Protein AF-A0A7R9V4G9-F1 (afdb_monomer)

Structure (mmCIF, N/CA/C/O backbone):
data_AF-A0A7R9V4G9-F1
#
_entry.id   AF-A0A7R9V4G9-F1
#
loop_
_atom_site.group_PDB
_atom_site.id
_atom_site.type_symbol
_atom_site.label_atom_id
_atom_site.label_alt_id
_atom_site.label_comp_id
_atom_site.label_asym_id
_atom_site.label_entity_id
_atom_site.label_seq_id
_atom_site.pdbx_PDB_ins_code
_atom_site.Cartn_x
_atom_site.Cartn_y
_atom_site.Cartn_z
_atom_site.occupancy
_atom_site.B_iso_or_equiv
_atom_site.auth_seq_id
_atom_site.auth_comp_id
_atom_site.auth_asym_id
_atom_site.auth_atom_id
_atom_site.pdbx_PDB_model_num
ATOM 1 N N . ALA A 1 1 ? -23.014 9.420 35.349 1.00 40.03 1 ALA A N 1
ATOM 2 C CA . ALA A 1 1 ? -23.321 9.325 33.909 1.00 40.03 1 ALA A CA 1
ATOM 3 C C . ALA A 1 1 ? -22.009 9.146 33.153 1.00 40.03 1 ALA A C 1
ATOM 5 O O . ALA A 1 1 ? -21.387 10.123 32.760 1.00 40.03 1 ALA A O 1
ATOM 6 N N . SER A 1 2 ? -21.528 7.905 33.053 1.00 40.97 2 SER A N 1
ATOM 7 C CA . SER A 1 2 ? -20.277 7.605 32.353 1.00 40.97 2 SER A CA 1
ATOM 8 C C . SER A 1 2 ? -20.599 7.380 30.886 1.00 40.97 2 SER A C 1
ATOM 10 O O . SER A 1 2 ? -21.214 6.377 30.530 1.00 40.97 2 SER A O 1
ATOM 12 N N . ALA A 1 3 ? -20.222 8.346 30.052 1.00 44.28 3 ALA A N 1
ATOM 13 C CA . ALA A 1 3 ? -20.272 8.240 28.605 1.00 44.28 3 ALA A CA 1
ATOM 14 C C . ALA A 1 3 ? -19.237 7.205 28.147 1.00 44.28 3 ALA A C 1
ATOM 16 O O . ALA A 1 3 ? -18.133 7.534 27.721 1.00 44.28 3 ALA A O 1
ATOM 17 N N . VAL A 1 4 ? -19.604 5.930 28.248 1.00 46.62 4 VAL A N 1
ATOM 18 C CA . VAL A 1 4 ? -19.000 4.871 27.447 1.00 46.62 4 VAL A CA 1
ATOM 19 C C . VAL A 1 4 ? -19.491 5.131 26.027 1.00 46.62 4 VAL A C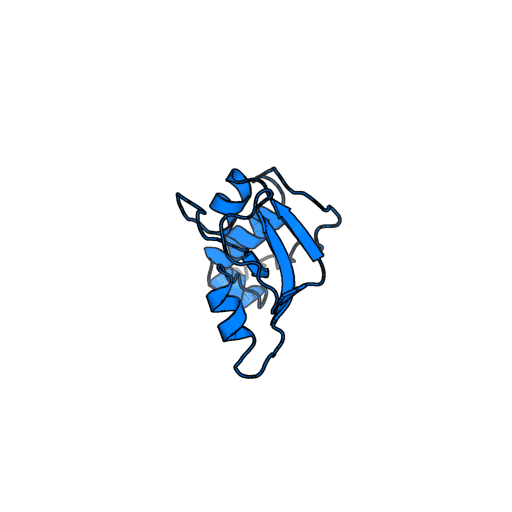 1
ATOM 21 O O . VAL A 1 4 ? -20.508 4.596 25.592 1.00 46.62 4 VAL A O 1
ATOM 24 N N . GLN A 1 5 ? -18.832 6.062 25.335 1.00 51.44 5 GLN A N 1
ATOM 25 C CA . GLN A 1 5 ? -18.993 6.217 23.900 1.00 51.44 5 GLN A CA 1
ATOM 26 C C . GLN A 1 5 ? -18.620 4.869 23.295 1.00 51.44 5 GLN A C 1
ATOM 28 O O . GLN A 1 5 ? -17.458 4.464 23.305 1.00 51.44 5 GLN A O 1
ATOM 33 N N . GLN A 1 6 ? -19.645 4.151 22.845 1.00 46.78 6 GLN A N 1
ATOM 34 C CA . GLN A 1 6 ? -19.532 2.948 22.044 1.00 46.78 6 GLN A CA 1
ATOM 35 C C . GLN A 1 6 ? -18.774 3.327 20.780 1.00 46.78 6 GLN A C 1
ATOM 37 O O . GLN A 1 6 ? -19.337 3.791 19.790 1.00 46.78 6 GLN A O 1
ATOM 42 N N . GLN A 1 7 ? -17.458 3.203 20.850 1.00 51.28 7 GLN A N 1
ATOM 43 C CA . GLN A 1 7 ? -16.598 3.398 19.715 1.00 51.28 7 GLN A CA 1
ATOM 44 C C . GLN A 1 7 ? -16.841 2.210 18.795 1.00 51.28 7 GLN A C 1
ATOM 46 O O . GLN A 1 7 ? -16.304 1.127 19.016 1.00 51.28 7 GLN A O 1
ATOM 51 N N . GLN A 1 8 ? -17.740 2.399 17.825 1.00 55.47 8 GLN A N 1
ATOM 52 C CA . GLN A 1 8 ? -17.989 1.448 16.750 1.00 55.47 8 GLN A CA 1
ATOM 53 C C . GLN A 1 8 ? -16.633 0.999 16.212 1.00 55.47 8 GLN A C 1
ATOM 55 O O . GLN A 1 8 ? -15.897 1.796 15.625 1.00 55.47 8 GLN A O 1
ATOM 60 N N . GLN A 1 9 ? -16.283 -0.262 16.467 1.00 56.62 9 GLN A N 1
ATOM 61 C CA . GLN A 1 9 ? -15.110 -0.886 15.881 1.00 56.62 9 GLN A CA 1
ATOM 62 C C . GLN A 1 9 ? -15.311 -0.837 14.364 1.00 56.62 9 GLN A C 1
ATOM 64 O O . GLN A 1 9 ? -16.089 -1.605 13.804 1.00 56.62 9 GLN A O 1
ATOM 69 N N . GLN A 1 10 ? -14.681 0.133 13.697 1.00 64.56 10 GLN A N 1
ATOM 70 C CA . GLN A 1 10 ? -14.701 0.228 12.243 1.00 64.56 10 GLN A CA 1
ATOM 71 C C . GLN A 1 10 ? -13.892 -0.944 11.697 1.00 64.56 10 GLN A C 1
ATOM 73 O O . GLN A 1 10 ? -12.665 -0.869 11.590 1.00 64.56 10 GLN A O 1
ATOM 78 N N . LEU A 1 11 ? -14.602 -2.028 11.382 1.00 76.81 11 LEU A N 1
ATOM 79 C CA . LEU A 1 11 ? -14.038 -3.206 10.746 1.00 76.81 11 LEU A CA 1
ATOM 80 C C . LEU A 1 11 ? -13.303 -2.790 9.461 1.00 76.81 11 LEU A C 1
ATOM 82 O O . LEU A 1 11 ? -13.831 -1.984 8.685 1.00 76.81 11 LEU A O 1
ATOM 86 N N . PRO A 1 12 ? -12.084 -3.305 9.228 1.00 86.94 12 PRO A N 1
ATOM 87 C CA . PRO A 1 12 ? -11.393 -3.108 7.963 1.00 86.94 12 PRO A CA 1
ATOM 88 C C . PRO A 1 12 ? -12.263 -3.561 6.778 1.00 86.94 12 PRO A C 1
ATOM 90 O O . PRO A 1 12 ? -12.978 -4.559 6.905 1.00 86.94 12 PRO A O 1
ATOM 93 N N . PRO A 1 13 ? -12.199 -2.873 5.623 1.00 91.94 13 PRO A N 1
ATOM 94 C CA . PRO A 1 13 ? -12.905 -3.307 4.423 1.00 91.94 13 PRO A CA 1
ATOM 95 C C . PRO A 1 13 ? -12.433 -4.703 3.968 1.00 91.94 13 PRO A C 1
ATOM 97 O O . PRO A 1 13 ? -11.310 -5.113 4.291 1.00 91.94 13 PRO A O 1
ATOM 100 N N . PRO A 1 14 ? -13.265 -5.444 3.209 1.00 93.56 14 PRO A N 1
ATOM 101 C CA . PRO A 1 14 ? -12.846 -6.703 2.597 1.00 93.56 14 PRO A CA 1
ATOM 102 C C . PRO A 1 14 ? -11.680 -6.472 1.630 1.00 93.56 14 PRO A C 1
ATOM 104 O O . PRO A 1 14 ? -11.499 -5.361 1.129 1.00 93.56 14 PRO A O 1
ATOM 107 N N . LEU A 1 15 ? -10.899 -7.524 1.363 1.00 95.00 15 LEU A N 1
ATOM 108 C CA . LEU A 1 15 ? -9.793 -7.449 0.403 1.00 95.00 15 LEU A CA 1
ATOM 109 C C . LEU A 1 15 ? -10.298 -6.955 -0.964 1.00 95.00 15 LEU A C 1
ATOM 111 O O . LEU A 1 15 ? -11.404 -7.331 -1.366 1.00 95.00 15 LEU A O 1
ATOM 115 N N . PRO A 1 16 ? -9.512 -6.145 -1.693 1.00 93.62 16 PRO A N 1
ATOM 116 C CA . PRO A 1 16 ? -9.878 -5.743 -3.041 1.00 93.62 16 PRO A CA 1
ATOM 117 C C . PRO A 1 16 ? -10.001 -6.974 -3.942 1.00 93.62 16 PRO A C 1
ATOM 119 O O . PRO A 1 16 ? -9.096 -7.803 -3.984 1.00 93.62 16 PRO A O 1
ATOM 122 N N . SER A 1 17 ? -11.105 -7.073 -4.678 1.00 92.75 17 SER A N 1
ATOM 123 C CA . SER A 1 17 ? -11.340 -8.119 -5.684 1.00 92.75 17 SER A CA 1
ATOM 124 C C . SER A 1 17 ? -10.989 -7.677 -7.108 1.00 92.75 17 SER A C 1
ATOM 126 O O . SER A 1 17 ? -11.294 -8.382 -8.063 1.00 92.75 17 SER A O 1
ATOM 128 N N . VAL A 1 18 ? -10.411 -6.483 -7.254 1.00 94.44 18 VAL A N 1
ATOM 129 C CA . VAL A 1 18 ? -10.073 -5.866 -8.539 1.00 94.44 18 VAL A CA 1
ATOM 130 C C . VAL A 1 18 ? -8.564 -5.830 -8.729 1.00 94.44 18 VAL A C 1
ATOM 132 O O . VAL A 1 18 ? -7.826 -5.570 -7.780 1.00 94.44 18 VAL A O 1
ATOM 135 N N . ASP A 1 19 ? -8.122 -5.984 -9.973 1.00 95.19 19 ASP A N 1
ATOM 136 C CA . ASP A 1 19 ? -6.696 -5.945 -10.320 1.00 95.19 19 ASP A CA 1
ATOM 137 C C . ASP A 1 19 ? -6.128 -4.519 -10.369 1.00 95.19 19 ASP A C 1
ATOM 139 O O . ASP A 1 19 ? -4.910 -4.322 -10.333 1.00 95.19 19 ASP A O 1
ATOM 143 N N . ARG A 1 20 ? -7.005 -3.507 -10.457 1.00 97.44 20 ARG A N 1
ATOM 144 C CA . ARG A 1 20 ? -6.628 -2.097 -10.581 1.00 97.44 20 ARG A CA 1
ATOM 145 C C . ARG A 1 20 ? -7.519 -1.162 -9.768 1.00 97.44 20 ARG A C 1
ATOM 147 O O . ARG A 1 20 ? -8.743 -1.228 -9.848 1.00 97.44 20 ARG A O 1
ATOM 154 N N . ILE A 1 21 ? -6.901 -0.216 -9.058 1.00 98.00 21 ILE A N 1
ATOM 155 C CA . ILE A 1 21 ? -7.589 0.892 -8.377 1.00 98.00 21 ILE A CA 1
ATOM 156 C C . ILE A 1 21 ? -6.991 2.229 -8.824 1.00 98.00 21 ILE A C 1
ATOM 158 O O . ILE A 1 21 ? -5.809 2.490 -8.628 1.00 98.00 21 ILE A O 1
ATOM 162 N N . SER A 1 22 ? -7.824 3.117 -9.366 1.00 97.50 22 SER A N 1
ATOM 163 C CA . SER A 1 22 ? -7.419 4.464 -9.808 1.00 97.50 22 SER A CA 1
ATOM 164 C C . SER A 1 22 ? -8.013 5.604 -8.973 1.00 97.50 22 SER A C 1
ATOM 166 O O . SER A 1 22 ? -7.634 6.764 -9.129 1.00 97.50 22 SER A O 1
ATOM 168 N N . SER A 1 23 ? -8.960 5.294 -8.082 1.00 97.50 23 SER A N 1
ATOM 169 C CA . SER A 1 23 ? -9.681 6.293 -7.292 1.00 97.50 23 SER A CA 1
ATOM 170 C C . SER A 1 23 ? -9.179 6.354 -5.854 1.00 97.50 23 SER A C 1
ATOM 172 O O . SER A 1 23 ? -9.291 5.386 -5.101 1.00 97.50 23 SER A O 1
ATOM 174 N N . VAL A 1 24 ? -8.741 7.540 -5.424 1.00 96.88 24 VAL A N 1
ATOM 175 C CA . VAL A 1 24 ? -8.414 7.833 -4.015 1.00 96.88 24 VAL A CA 1
ATOM 176 C C . VAL A 1 24 ? -9.634 7.757 -3.089 1.00 96.88 24 VAL A C 1
ATOM 178 O O . VAL A 1 24 ? -9.487 7.672 -1.870 1.00 96.88 24 VAL A O 1
ATOM 181 N N . ALA A 1 25 ? -10.847 7.780 -3.650 1.00 95.50 25 ALA A N 1
ATOM 182 C CA . ALA A 1 25 ? -12.087 7.660 -2.893 1.00 95.50 25 ALA A CA 1
ATOM 183 C C . ALA A 1 25 ? -12.428 6.205 -2.522 1.00 95.50 25 ALA A C 1
ATOM 185 O O . ALA A 1 25 ? -13.328 5.996 -1.700 1.00 95.50 25 ALA A O 1
ATOM 186 N N . ASN A 1 26 ? -11.720 5.225 -3.099 1.00 96.88 26 ASN A N 1
ATOM 187 C CA . ASN A 1 26 ? -11.887 3.804 -2.816 1.00 96.88 26 ASN A CA 1
ATOM 188 C C . ASN A 1 26 ? -11.756 3.523 -1.304 1.00 96.88 26 ASN A C 1
ATOM 190 O O . ASN A 1 26 ? -10.863 4.039 -0.629 1.00 96.88 26 ASN A O 1
ATOM 194 N N . ALA A 1 27 ? -12.670 2.710 -0.766 1.00 95.62 27 ALA A N 1
ATOM 195 C CA . ALA A 1 27 ? -12.758 2.438 0.669 1.00 95.62 27 ALA A CA 1
ATOM 196 C C . ALA A 1 27 ? -11.489 1.778 1.232 1.00 95.62 27 ALA A C 1
ATOM 198 O O . ALA A 1 27 ? -11.071 2.104 2.343 1.00 95.62 27 ALA A O 1
ATOM 199 N N . TYR A 1 28 ? -10.849 0.908 0.451 1.00 97.06 28 TYR A N 1
ATOM 200 C CA . TYR A 1 28 ? -9.607 0.252 0.838 1.00 97.06 28 TYR A CA 1
ATOM 201 C C . TYR A 1 28 ? 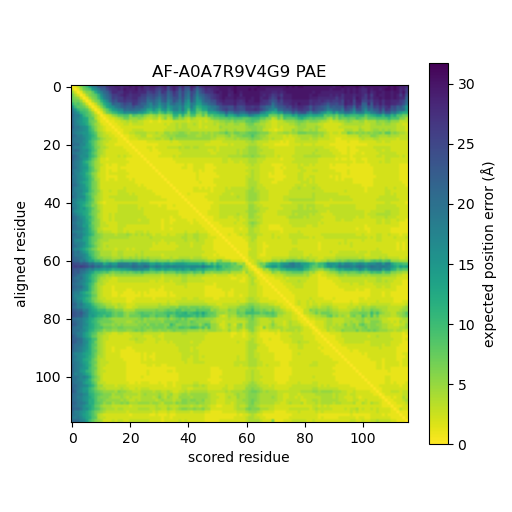-8.438 1.243 0.871 1.00 97.06 28 TYR A C 1
ATOM 203 O O . TYR A 1 28 ? -7.674 1.270 1.829 1.00 97.06 28 TYR A O 1
ATOM 211 N N . ILE A 1 29 ? -8.361 2.163 -0.095 1.00 97.81 29 ILE A N 1
ATOM 212 C CA . ILE A 1 29 ? -7.351 3.236 -0.075 1.00 97.81 29 ILE A CA 1
ATOM 213 C C . ILE A 1 29 ? -7.540 4.143 1.147 1.00 97.81 29 ILE A C 1
ATOM 215 O O . ILE A 1 29 ? -6.568 4.486 1.819 1.00 97.81 29 ILE A O 1
ATOM 219 N N . LYS A 1 30 ? -8.785 4.484 1.506 1.00 97.19 30 LYS A N 1
ATOM 220 C CA . LYS A 1 30 ? -9.084 5.234 2.741 1.00 97.19 30 LYS A CA 1
ATOM 221 C C . LYS A 1 30 ? -8.653 4.473 3.998 1.00 97.19 30 LYS A C 1
ATOM 223 O O . LYS A 1 30 ? -8.103 5.091 4.910 1.00 97.19 30 LYS A O 1
ATOM 228 N N . HIS A 1 31 ? -8.873 3.158 4.039 1.00 96.62 31 HIS A N 1
ATOM 229 C CA . HIS A 1 31 ? -8.399 2.290 5.119 1.00 96.62 31 HIS A CA 1
ATOM 230 C C . HIS A 1 31 ? -6.873 2.350 5.255 1.00 96.62 31 HIS A C 1
ATOM 232 O O . HIS A 1 31 ? -6.374 2.691 6.327 1.00 96.62 31 HIS A O 1
ATOM 238 N N . CYS A 1 32 ? -6.142 2.134 4.161 1.00 97.75 32 CYS A N 1
ATOM 239 C CA . CYS A 1 32 ? -4.684 2.207 4.118 1.00 97.75 32 CYS A CA 1
ATOM 240 C C . CYS A 1 32 ? -4.158 3.586 4.563 1.00 97.75 32 CYS A C 1
ATOM 242 O O . CYS A 1 32 ? -3.266 3.679 5.406 1.00 97.75 32 CYS A O 1
ATOM 244 N N . VAL A 1 33 ? -4.757 4.686 4.092 1.00 97.25 33 VAL A N 1
ATOM 245 C CA . VAL A 1 33 ? -4.382 6.038 4.547 1.00 97.25 33 VAL A CA 1
ATOM 246 C C . VAL A 1 33 ? -4.574 6.189 6.057 1.00 97.25 33 VAL A C 1
ATOM 248 O O . VAL A 1 33 ? -3.711 6.755 6.726 1.00 97.25 33 VAL A O 1
ATOM 251 N N . LYS A 1 34 ? -5.672 5.661 6.613 1.00 96.88 34 LYS A N 1
ATOM 252 C CA . LYS A 1 34 ? -5.938 5.698 8.056 1.00 96.88 34 LYS A CA 1
ATOM 253 C C . LYS A 1 34 ? -4.926 4.858 8.843 1.00 96.88 34 LYS A C 1
ATOM 255 O O . LYS A 1 34 ? -4.500 5.298 9.910 1.00 96.88 34 LYS A O 1
ATOM 260 N N . LEU A 1 35 ? -4.495 3.705 8.314 1.00 96.88 35 LEU A N 1
ATOM 261 C CA . LEU A 1 35 ? -3.388 2.929 8.889 1.00 96.88 35 LEU A CA 1
ATOM 262 C C . LEU A 1 35 ? -2.114 3.773 8.969 1.00 96.88 35 LEU 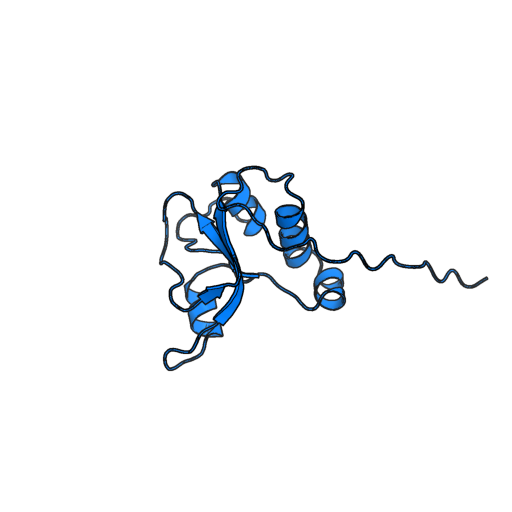A C 1
ATOM 264 O O . LEU A 1 35 ? -1.460 3.789 10.006 1.00 96.88 35 LEU A O 1
ATOM 268 N N . ARG A 1 36 ? -1.765 4.528 7.923 1.00 96.00 36 ARG A N 1
ATOM 269 C CA . ARG A 1 36 ? -0.563 5.377 7.945 1.00 96.00 36 ARG A CA 1
ATOM 270 C C . ARG A 1 36 ? -0.659 6.499 8.982 1.00 96.00 36 ARG A C 1
ATOM 272 O O . ARG A 1 36 ? 0.286 6.723 9.737 1.00 96.00 36 ARG A O 1
ATOM 279 N N . THR A 1 37 ? -1.788 7.204 9.035 1.00 96.69 37 THR A N 1
ATOM 280 C CA . THR A 1 37 ? -1.900 8.479 9.765 1.00 96.69 37 THR A CA 1
ATOM 281 C C . THR A 1 37 ? -2.390 8.359 11.205 1.00 96.69 37 THR A C 1
ATOM 283 O O . THR A 1 37 ? -2.163 9.276 11.988 1.00 96.69 37 THR A O 1
ATOM 286 N N . SER A 1 38 ? -3.046 7.259 11.587 1.00 97.00 38 SER A N 1
ATOM 287 C CA . SER A 1 38 ? -3.635 7.104 12.921 1.00 97.00 38 SER A CA 1
ATOM 288 C C . SER A 1 38 ? -3.002 5.939 13.694 1.00 97.00 38 SER A C 1
ATOM 290 O O . SER A 1 38 ? -3.355 4.781 13.460 1.00 97.00 38 SER A O 1
ATOM 292 N N . PRO A 1 39 ? -2.117 6.216 14.673 1.00 95.62 39 PRO A N 1
ATOM 293 C CA . PRO A 1 39 ? -1.552 5.186 15.548 1.00 95.62 39 PRO A CA 1
ATOM 294 C C . PRO A 1 39 ? -2.628 4.423 16.323 1.00 95.62 39 PRO A C 1
ATOM 296 O O . PRO A 1 39 ? -2.563 3.203 16.438 1.00 95.62 39 PRO A O 1
ATOM 299 N N . ARG A 1 40 ? -3.659 5.141 16.788 1.00 95.56 40 ARG A N 1
ATOM 300 C CA . ARG A 1 40 ? -4.825 4.551 17.449 1.00 95.56 40 ARG A CA 1
ATOM 301 C C . ARG A 1 40 ? -5.512 3.528 16.550 1.00 95.56 40 ARG A C 1
ATOM 303 O O . ARG A 1 40 ? -5.763 2.414 16.987 1.00 95.56 40 ARG A O 1
ATOM 310 N N . TYR A 1 41 ? -5.775 3.886 15.294 1.00 95.19 41 TYR A N 1
ATOM 311 C CA . TYR A 1 41 ? -6.422 2.969 14.362 1.00 95.19 41 TYR A CA 1
ATOM 312 C C . TYR A 1 41 ? -5.557 1.739 14.076 1.00 95.19 41 TYR A C 1
ATOM 314 O O . TYR A 1 41 ? -6.088 0.635 14.055 1.00 95.19 41 TYR A O 1
ATOM 322 N N . ARG A 1 42 ? -4.232 1.900 13.924 1.00 95.25 42 ARG A N 1
ATOM 323 C CA . ARG A 1 42 ? -3.312 0.756 13.791 1.00 95.25 42 ARG A CA 1
ATOM 324 C C . ARG A 1 42 ? -3.384 -0.186 14.987 1.00 95.25 42 ARG A C 1
ATOM 326 O O . ARG A 1 42 ? -3.427 -1.392 14.782 1.00 95.25 42 ARG A O 1
ATOM 333 N N . ALA A 1 43 ? -3.418 0.352 16.206 1.00 94.50 43 ALA A N 1
ATOM 334 C CA . ALA A 1 43 ? -3.545 -0.450 17.420 1.00 94.50 43 ALA A CA 1
ATOM 335 C C . ALA A 1 43 ? -4.901 -1.173 17.492 1.00 94.50 43 ALA A C 1
ATOM 337 O O . ALA A 1 43 ? -4.951 -2.334 17.880 1.00 94.50 43 ALA A O 1
ATOM 338 N N . GLU A 1 44 ? -5.983 -0.512 17.070 1.00 94.12 44 GLU A N 1
ATOM 339 C CA . GLU A 1 44 ? -7.331 -1.094 17.042 1.00 94.12 44 GLU A CA 1
ATOM 340 C C . GLU A 1 44 ? -7.460 -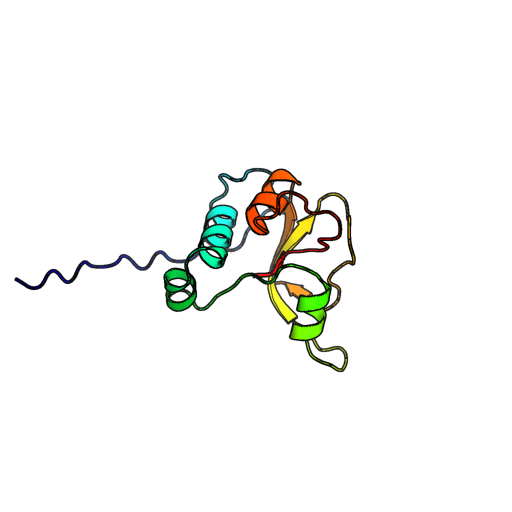2.245 16.028 1.00 94.12 44 GLU A C 1
ATOM 342 O O . GLU A 1 44 ? -8.125 -3.235 16.319 1.00 94.12 44 GLU A O 1
ATOM 347 N N . VAL A 1 45 ? -6.840 -2.139 14.846 1.00 94.44 45 VAL A N 1
ATOM 348 C CA . VAL A 1 45 ? -6.974 -3.154 13.778 1.00 94.44 45 VAL A CA 1
ATOM 349 C C . VAL A 1 45 ? -5.806 -4.138 13.689 1.00 94.44 45 VAL A C 1
ATOM 351 O O . VAL A 1 45 ? -5.924 -5.146 12.993 1.00 94.44 45 VAL A O 1
ATOM 354 N N . GLY A 1 46 ? -4.683 -3.854 14.354 1.00 94.62 46 GLY A N 1
ATOM 355 C CA . GLY A 1 46 ? -3.483 -4.695 14.359 1.00 94.62 46 GLY A CA 1
ATOM 356 C C . GLY A 1 46 ? -2.771 -4.779 13.005 1.00 94.62 46 GLY A C 1
ATOM 357 O O . GLY A 1 46 ? -2.207 -5.820 12.681 1.00 94.62 46 GLY A O 1
ATOM 358 N N . ARG A 1 47 ? -2.833 -3.721 12.186 1.00 95.19 47 ARG A N 1
ATOM 359 C CA . ARG A 1 47 ? -2.227 -3.677 10.839 1.00 95.19 47 ARG A CA 1
ATOM 360 C C . ARG A 1 47 ? -1.409 -2.411 10.633 1.00 95.19 47 ARG A C 1
ATOM 362 O O . ARG A 1 47 ? -1.588 -1.418 11.341 1.00 95.19 47 ARG A O 1
ATOM 369 N N . MET A 1 48 ? -0.532 -2.430 9.637 1.00 95.50 48 MET A N 1
ATOM 370 C CA . MET A 1 48 ? 0.278 -1.280 9.246 1.00 95.50 48 MET A CA 1
ATOM 371 C C . MET A 1 48 ? 0.494 -1.257 7.736 1.00 95.50 48 MET A C 1
ATOM 373 O O . MET A 1 48 ? 0.131 -2.202 7.053 1.00 95.50 48 MET A O 1
ATOM 377 N N . LEU A 1 49 ? 1.066 -0.166 7.229 1.00 96.50 49 LEU A N 1
ATOM 378 C CA . LEU A 1 49 ? 1.573 -0.114 5.864 1.00 96.50 49 LEU A CA 1
ATOM 379 C C . LEU A 1 49 ? 3.093 -0.105 5.886 1.00 96.50 49 LEU A C 1
ATOM 381 O O . LEU A 1 49 ? 3.689 0.659 6.648 1.00 96.50 49 LEU A O 1
ATOM 385 N N . LEU A 1 50 ? 3.688 -0.884 4.994 1.00 96.25 50 LEU A N 1
ATOM 386 C CA . LEU A 1 50 ? 5.105 -0.854 4.679 1.00 96.25 50 LEU A CA 1
ATOM 387 C C . LEU A 1 50 ? 5.280 -0.311 3.260 1.00 96.25 50 LEU A C 1
ATOM 389 O O . LEU A 1 50 ? 4.643 -0.787 2.321 1.00 96.25 50 LEU A O 1
ATOM 393 N N . VAL A 1 51 ? 6.111 0.715 3.102 1.00 95.50 51 VAL A N 1
ATOM 394 C CA . VAL A 1 51 ? 6.324 1.413 1.827 1.00 95.50 51 VAL A CA 1
ATOM 395 C C . VAL A 1 51 ? 7.763 1.192 1.392 1.00 95.50 51 VAL A C 1
ATOM 397 O O . VAL A 1 51 ? 8.675 1.474 2.160 1.00 95.50 51 VAL A O 1
ATOM 400 N N . GLY A 1 52 ? 7.963 0.745 0.154 1.00 93.06 52 GLY A N 1
ATOM 401 C CA . GLY A 1 52 ? 9.293 0.552 -0.416 1.00 93.06 52 GLY A CA 1
ATOM 402 C C . GLY A 1 52 ? 9.788 -0.889 -0.320 1.00 93.06 52 GLY A C 1
ATOM 403 O O . GLY A 1 52 ? 9.686 -1.557 0.708 1.00 93.06 52 GLY A O 1
ATOM 404 N N . SER A 1 53 ? 10.340 -1.363 -1.432 1.00 91.12 53 SER A N 1
ATOM 405 C CA . SER A 1 53 ? 10.728 -2.762 -1.614 1.00 91.12 53 SER A CA 1
ATOM 406 C C . SER A 1 53 ? 11.937 -3.172 -0.773 1.00 91.12 53 SER A C 1
ATOM 408 O O . SER A 1 53 ? 12.028 -4.332 -0.385 1.00 91.12 53 SER A O 1
ATOM 410 N N . GLU A 1 54 ? 12.836 -2.238 -0.453 1.00 91.25 54 GLU A N 1
ATOM 411 C CA . GLU A 1 54 ? 13.988 -2.491 0.424 1.00 91.25 54 GLU A CA 1
ATOM 412 C C . GLU A 1 54 ? 13.535 -2.786 1.855 1.00 91.25 54 GLU A C 1
ATOM 414 O O . GLU A 1 54 ? 13.850 -3.849 2.384 1.00 91.25 54 GLU A O 1
ATOM 419 N N . LEU A 1 55 ? 12.677 -1.935 2.430 1.00 92.75 55 LEU A N 1
ATOM 420 C CA . LEU A 1 55 ? 12.097 -2.175 3.755 1.00 92.75 55 LEU A CA 1
ATOM 421 C C . LEU A 1 55 ? 11.291 -3.481 3.799 1.00 92.75 55 LEU A C 1
ATOM 423 O O . LEU A 1 55 ? 11.302 -4.189 4.803 1.00 92.75 55 LEU A O 1
ATOM 427 N N . MET A 1 56 ? 10.609 -3.843 2.708 1.00 94.62 56 MET A N 1
ATOM 428 C CA . MET A 1 56 ? 9.929 -5.139 2.600 1.00 94.62 56 MET A CA 1
ATOM 429 C C . MET A 1 56 ? 10.907 -6.317 2.583 1.00 94.62 56 MET A C 1
ATOM 431 O O . MET A 1 56 ? 10.611 -7.360 3.165 1.00 94.62 56 MET A O 1
ATOM 435 N N . ALA A 1 57 ? 12.057 -6.182 1.923 1.00 92.06 57 ALA A N 1
ATOM 436 C CA . ALA A 1 57 ? 13.105 -7.198 1.928 1.00 92.06 57 ALA A CA 1
ATOM 437 C C . ALA A 1 57 ? 13.748 -7.340 3.315 1.00 92.06 57 ALA A C 1
ATOM 439 O O . ALA A 1 57 ? 13.950 -8.461 3.776 1.00 92.06 57 ALA A O 1
ATOM 440 N N . GLU A 1 58 ? 13.986 -6.230 4.013 1.00 92.81 58 GLU A N 1
ATOM 441 C CA . GLU A 1 58 ? 14.458 -6.231 5.400 1.00 92.81 58 GLU A CA 1
ATOM 442 C C . GLU A 1 58 ? 13.450 -6.908 6.337 1.00 92.81 58 GLU A C 1
ATOM 444 O O . GLU A 1 58 ? 13.821 -7.785 7.118 1.00 92.81 58 GLU A O 1
ATOM 449 N N . ALA A 1 59 ? 12.162 -6.568 6.210 1.00 93.12 59 ALA A N 1
ATOM 450 C CA . ALA A 1 59 ? 11.080 -7.156 7.001 1.00 93.12 59 ALA A CA 1
ATOM 451 C C . ALA A 1 59 ? 10.864 -8.649 6.710 1.00 93.12 59 ALA A C 1
ATOM 453 O O . ALA A 1 59 ? 10.433 -9.395 7.589 1.00 93.12 59 ALA A O 1
ATOM 454 N N . ALA A 1 60 ? 11.177 -9.103 5.494 1.00 92.69 60 ALA A N 1
ATOM 455 C CA . ALA A 1 60 ? 11.168 -10.519 5.146 1.00 92.69 60 ALA A CA 1
ATOM 456 C C . ALA A 1 60 ? 12.304 -11.306 5.836 1.00 92.69 60 ALA A C 1
ATOM 458 O O . ALA A 1 60 ? 12.218 -12.529 5.943 1.00 92.69 60 ALA A O 1
ATOM 459 N N . GLY A 1 61 ? 13.333 -10.617 6.340 1.00 88.94 61 GLY A N 1
ATOM 460 C CA . GLY A 1 61 ? 14.464 -11.194 7.058 1.00 88.94 61 GLY A CA 1
ATOM 461 C C . GLY A 1 61 ? 15.614 -11.646 6.153 1.00 88.94 61 GLY A C 1
ATOM 462 O O . GLY A 1 61 ? 15.466 -11.905 4.956 1.00 88.94 61 GLY A O 1
ATOM 463 N N . SER A 1 62 ? 16.804 -11.776 6.741 1.00 73.38 62 SER A N 1
ATOM 464 C CA . SER A 1 62 ? 17.989 -12.299 6.056 1.00 73.38 62 SER A CA 1
ATOM 465 C C . SER A 1 62 ? 17.832 -13.812 5.842 1.00 73.38 62 SER A C 1
ATOM 467 O O . SER A 1 62 ? 17.529 -14.520 6.798 1.00 73.38 62 SER A O 1
ATOM 469 N N . ARG A 1 63 ? 18.095 -14.300 4.612 1.00 71.94 63 ARG A N 1
ATOM 470 C CA . ARG A 1 63 ? 17.988 -15.705 4.108 1.00 71.94 63 ARG A CA 1
ATOM 471 C C . ARG A 1 63 ? 16.768 -16.034 3.230 1.00 71.94 63 ARG A C 1
ATOM 473 O O . ARG A 1 63 ? 16.272 -17.156 3.265 1.00 71.94 63 ARG A O 1
ATOM 480 N N . GLY A 1 64 ? 16.310 -15.095 2.401 1.00 71.88 64 GLY A N 1
ATOM 481 C CA . GLY A 1 64 ? 15.246 -15.386 1.428 1.00 71.88 64 GLY A CA 1
ATOM 482 C C . GLY A 1 64 ? 13.896 -15.665 2.090 1.00 71.88 64 GLY A C 1
ATOM 483 O O . GLY A 1 64 ? 13.089 -16.431 1.563 1.00 71.88 64 GLY A O 1
ATOM 484 N N . GLY A 1 65 ? 13.670 -15.063 3.261 1.00 86.94 65 GLY A N 1
ATOM 485 C CA . GLY A 1 65 ? 12.368 -15.089 3.902 1.00 86.94 65 GLY A CA 1
ATOM 486 C C . GLY A 1 65 ? 11.314 -14.394 3.042 1.00 86.94 65 GLY A C 1
ATOM 487 O O . GLY A 1 65 ? 11.605 -13.739 2.038 1.00 86.94 65 GLY A O 1
ATOM 488 N N . THR A 1 66 ? 10.054 -14.588 3.412 1.00 92.69 66 THR A N 1
ATOM 489 C CA . THR A 1 66 ? 8.911 -14.020 2.698 1.00 92.69 66 THR A CA 1
ATOM 490 C C . THR A 1 66 ? 8.109 -13.155 3.652 1.00 92.69 66 THR A C 1
ATOM 492 O O . THR A 1 66 ? 7.667 -13.631 4.696 1.00 92.69 66 THR A O 1
ATOM 495 N N . LEU A 1 67 ? 7.873 -11.905 3.266 1.00 94.56 67 LEU A N 1
ATOM 496 C CA . LEU A 1 67 ? 6.910 -11.045 3.933 1.00 94.56 67 LEU A CA 1
ATOM 497 C C . LEU A 1 67 ? 5.503 -11.433 3.464 1.00 94.56 67 LEU A C 1
ATOM 499 O O . LEU A 1 67 ? 5.164 -11.294 2.286 1.00 94.56 67 LEU A O 1
ATOM 503 N N . CYS A 1 68 ? 4.684 -11.933 4.384 1.00 95.56 68 CYS A N 1
ATOM 504 C CA . CYS A 1 68 ? 3.274 -12.202 4.124 1.00 95.56 68 CYS A CA 1
ATOM 505 C C . CYS A 1 68 ? 2.469 -10.912 4.292 1.00 95.56 68 CYS A C 1
ATOM 507 O O . CYS A 1 68 ? 2.416 -10.359 5.387 1.00 95.56 68 CYS A O 1
ATOM 509 N N . ALA A 1 69 ? 1.822 -10.468 3.219 1.00 96.62 69 ALA A N 1
ATOM 510 C CA . ALA A 1 69 ? 0.976 -9.283 3.197 1.00 96.62 69 ALA A CA 1
ATOM 511 C C . ALA A 1 69 ? -0.474 -9.658 2.873 1.00 96.62 69 ALA A C 1
ATOM 513 O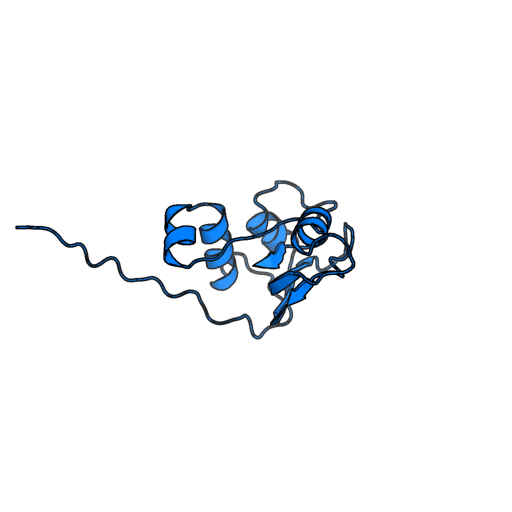 O . ALA A 1 69 ? -0.766 -10.654 2.205 1.00 96.62 69 ALA A O 1
ATOM 514 N N . ARG A 1 70 ? -1.417 -8.836 3.313 1.00 96.56 70 ARG A N 1
ATOM 515 C CA . ARG A 1 70 ? -2.818 -8.937 2.900 1.00 96.56 70 ARG A CA 1
ATOM 516 C C . ARG A 1 70 ? -2.990 -8.416 1.484 1.00 96.56 70 ARG A C 1
ATOM 518 O O . ARG A 1 70 ? -3.607 -9.082 0.654 1.00 96.56 70 ARG A O 1
ATOM 525 N N . VAL A 1 71 ? -2.425 -7.243 1.217 1.00 97.62 71 VAL A N 1
ATOM 526 C CA . VAL A 1 71 ? -2.485 -6.585 -0.087 1.00 97.62 71 VAL A CA 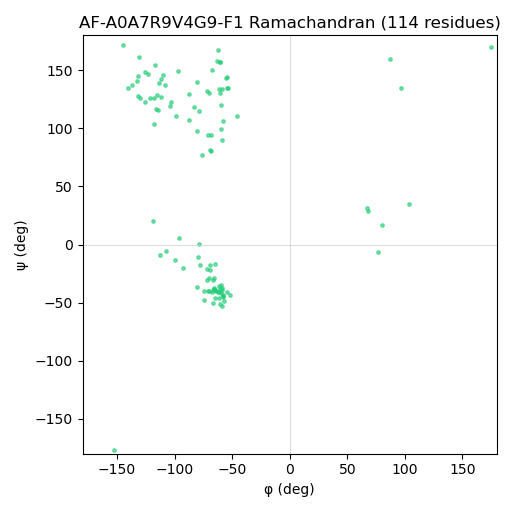1
ATOM 527 C C . VAL A 1 71 ? -1.121 -6.013 -0.421 1.00 97.62 71 VAL A C 1
ATOM 529 O O . VAL A 1 71 ? -0.479 -5.400 0.426 1.00 97.62 71 VAL A O 1
ATOM 532 N N . LEU A 1 72 ? -0.700 -6.189 -1.669 1.00 97.56 72 LEU A N 1
ATOM 533 C CA . LEU A 1 72 ? 0.436 -5.483 -2.241 1.00 97.56 72 LEU A CA 1
ATOM 534 C C . LEU A 1 72 ? -0.050 -4.571 -3.368 1.00 97.56 72 LEU A C 1
ATOM 536 O O . LEU A 1 72 ? -0.530 -5.048 -4.400 1.00 97.56 72 LEU A O 1
ATOM 540 N N . PHE A 1 73 ? 0.115 -3.268 -3.174 1.00 97.75 73 PHE A N 1
ATOM 541 C CA . PHE A 1 73 ? -0.100 -2.248 -4.189 1.00 97.75 73 PHE A CA 1
ATOM 542 C C . PHE A 1 73 ? 1.179 -2.037 -4.995 1.00 97.75 73 PHE A C 1
ATOM 544 O O . PHE A 1 73 ? 2.250 -1.824 -4.427 1.00 97.75 73 PHE A O 1
ATOM 551 N N . MET A 1 74 ? 1.059 -2.070 -6.317 1.00 96.94 74 MET A N 1
ATOM 552 C CA . MET A 1 74 ? 2.153 -1.848 -7.263 1.00 96.94 74 MET A CA 1
ATOM 553 C C . MET A 1 74 ? 1.791 -0.690 -8.193 1.00 96.94 74 MET A C 1
ATOM 555 O O . MET A 1 74 ? 0.612 -0.529 -8.520 1.00 96.94 74 MET A O 1
ATOM 559 N N . PRO A 1 75 ? 2.759 0.119 -8.639 1.00 95.69 75 PRO A N 1
ATOM 560 C CA . PRO A 1 75 ? 2.469 1.155 -9.618 1.00 95.69 75 PRO A CA 1
ATOM 561 C C . PRO A 1 75 ? 2.092 0.508 -10.960 1.00 95.69 75 PRO A C 1
ATOM 563 O O . PRO A 1 75 ? 2.561 -0.584 -11.280 1.00 95.69 75 PRO A O 1
ATOM 566 N N . GLU A 1 76 ? 1.248 1.170 -11.756 1.00 93.19 76 GLU A N 1
ATOM 567 C CA . GLU A 1 76 ? 0.931 0.707 -13.122 1.00 93.19 76 GLU A CA 1
ATOM 568 C C . GLU A 1 76 ? 2.179 0.603 -14.003 1.00 93.19 76 GLU A C 1
ATOM 570 O O . GLU A 1 76 ? 2.310 -0.320 -14.804 1.00 93.19 76 GLU A O 1
ATOM 575 N N . VAL A 1 77 ? 3.100 1.550 -13.831 1.00 89.81 77 VAL A N 1
ATOM 576 C CA . VAL A 1 77 ? 4.401 1.570 -14.490 1.00 89.81 77 VAL A CA 1
ATOM 577 C C . VAL A 1 77 ? 5.462 1.446 -13.400 1.00 89.81 77 VAL A C 1
ATOM 579 O O . VAL A 1 77 ? 5.530 2.324 -12.539 1.00 89.81 77 VAL A O 1
ATOM 582 N N . PRO A 1 78 ? 6.274 0.375 -13.386 1.00 86.56 78 PRO A N 1
ATOM 583 C CA . PRO A 1 78 ? 7.334 0.216 -12.398 1.00 86.56 78 PRO A CA 1
ATOM 584 C C . PRO A 1 78 ? 8.340 1.370 -12.456 1.00 86.56 78 PRO A C 1
ATOM 586 O O . PRO A 1 78 ? 8.996 1.575 -13.473 1.00 86.56 78 PRO A O 1
ATOM 589 N N . THR A 1 79 ? 8.478 2.102 -11.351 1.00 84.50 79 THR A N 1
ATOM 590 C CA . THR A 1 79 ? 9.468 3.183 -11.183 1.00 84.50 79 THR A CA 1
ATOM 591 C C . THR A 1 79 ? 10.610 2.794 -10.243 1.00 84.50 79 THR A C 1
ATOM 593 O O . THR A 1 79 ? 11.559 3.556 -10.079 1.00 84.50 79 THR A O 1
ATOM 596 N N . GLY A 1 80 ? 10.528 1.620 -9.610 1.00 85.81 80 GLY A N 1
ATOM 597 C CA . GLY A 1 80 ? 11.487 1.140 -8.621 1.00 85.81 80 GLY A CA 1
ATOM 598 C C . GLY A 1 80 ? 11.567 -0.388 -8.554 1.00 85.81 80 GLY A C 1
ATOM 599 O O . GLY A 1 80 ? 10.898 -1.078 -9.329 1.00 85.81 80 GLY A O 1
ATOM 600 N N . PRO A 1 81 ? 12.377 -0.936 -7.632 1.00 88.44 81 PRO A N 1
ATOM 601 C CA . PRO A 1 81 ? 12.607 -2.375 -7.529 1.00 88.44 81 PRO A CA 1
ATOM 602 C C . PRO A 1 81 ? 11.319 -3.141 -7.228 1.00 88.44 81 PRO A C 1
ATOM 604 O O . PRO A 1 81 ? 10.574 -2.774 -6.325 1.00 88.44 81 PRO A O 1
ATOM 607 N N . VAL A 1 82 ? 11.055 -4.241 -7.930 1.00 87.69 82 VAL A N 1
ATOM 608 C CA . VAL A 1 82 ? 9.860 -5.059 -7.671 1.00 87.69 82 VAL A CA 1
ATOM 609 C C . VAL A 1 82 ? 10.010 -5.786 -6.321 1.00 87.69 82 VAL A C 1
ATOM 611 O O . VAL A 1 82 ? 11.034 -6.436 -6.101 1.00 87.69 82 VAL A O 1
ATOM 614 N N . PRO A 1 83 ? 9.012 -5.735 -5.419 1.00 88.06 83 PRO A N 1
ATOM 615 C CA . PRO A 1 83 ? 9.077 -6.390 -4.110 1.00 88.06 83 PRO A CA 1
ATOM 616 C C . PRO A 1 83 ? 8.851 -7.909 -4.229 1.00 88.06 83 PRO A C 1
ATOM 618 O O . PRO A 1 83 ? 7.772 -8.436 -3.952 1.00 88.06 83 PRO A O 1
ATOM 621 N N . VAL A 1 84 ? 9.885 -8.624 -4.679 1.00 87.62 84 VAL A N 1
ATOM 622 C CA . VAL A 1 84 ? 9.864 -10.080 -4.924 1.00 87.62 84 VAL A CA 1
ATOM 623 C C . VAL A 1 84 ? 9.770 -10.919 -3.647 1.00 87.62 84 VAL A C 1
ATOM 625 O O . VAL A 1 84 ? 9.306 -12.054 -3.696 1.00 87.62 84 VAL A O 1
ATOM 628 N N . SER A 1 85 ? 10.160 -10.361 -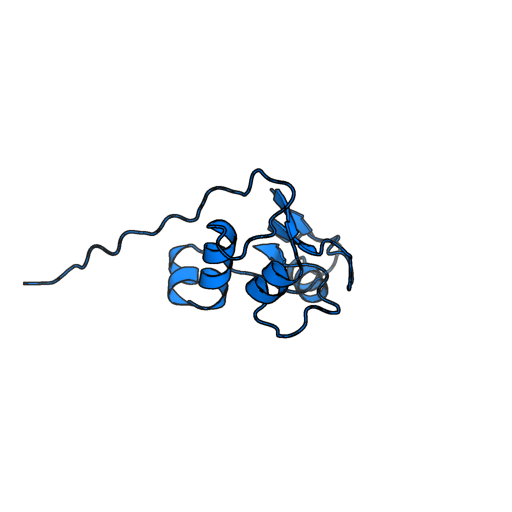2.499 1.00 89.56 85 SER A N 1
ATOM 629 C CA . SER A 1 85 ? 10.080 -11.012 -1.186 1.00 89.56 85 SER A CA 1
ATOM 630 C C . SER A 1 85 ? 8.672 -10.994 -0.576 1.00 89.56 85 SER A C 1
ATOM 632 O O . SER A 1 85 ? 8.484 -11.507 0.525 1.00 89.56 85 SER A O 1
ATOM 634 N N . VAL A 1 86 ? 7.674 -10.416 -1.258 1.00 95.06 86 VAL A N 1
ATOM 635 C CA . VAL A 1 86 ? 6.315 -10.244 -0.725 1.00 95.06 86 VAL A CA 1
ATOM 636 C C . VAL A 1 86 ? 5.337 -11.248 -1.330 1.00 95.06 86 VAL A C 1
ATOM 638 O O . VAL A 1 86 ? 5.033 -11.216 -2.528 1.00 95.06 86 VAL A O 1
ATOM 641 N N . ARG A 1 87 ? 4.751 -12.087 -0.469 1.00 96.00 87 ARG A N 1
ATOM 642 C CA . ARG A 1 87 ? 3.595 -12.932 -0.790 1.00 96.00 87 ARG A CA 1
ATOM 643 C C . ARG A 1 87 ? 2.337 -12.247 -0.275 1.00 96.00 87 ARG A C 1
ATOM 645 O O . ARG A 1 87 ? 2.131 -12.171 0.931 1.00 96.00 87 ARG A O 1
ATOM 652 N N . ALA A 1 88 ? 1.496 -11.774 -1.189 1.00 96.06 88 ALA A N 1
ATOM 653 C CA . ALA A 1 88 ? 0.264 -11.074 -0.846 1.00 96.06 88 ALA A CA 1
ATOM 654 C C . ALA A 1 88 ? -0.980 -11.888 -1.213 1.00 96.06 88 ALA A C 1
ATOM 656 O O . ALA A 1 88 ? -1.003 -12.512 -2.275 1.00 96.06 88 ALA A O 1
ATOM 657 N N . SER A 1 89 ? -2.020 -11.838 -0.376 1.00 96.69 89 SER A N 1
ATOM 658 C CA . SER A 1 89 ? -3.321 -12.447 -0.699 1.00 96.69 89 SER A CA 1
ATOM 659 C C . SER A 1 89 ? -4.022 -11.752 -1.869 1.00 96.69 89 SER A C 1
ATOM 661 O O . SER A 1 89 ? -4.750 -12.402 -2.613 1.00 96.69 89 SER A O 1
ATOM 663 N N . ALA A 1 90 ? -3.794 -10.448 -2.048 1.00 96.44 90 ALA A N 1
ATOM 664 C CA . ALA A 1 90 ? -4.219 -9.689 -3.219 1.00 96.44 90 ALA A CA 1
ATOM 665 C C . ALA A 1 90 ? -3.064 -8.828 -3.746 1.00 96.44 90 ALA A C 1
ATOM 667 O O . ALA A 1 90 ? -2.312 -8.227 -2.976 1.00 96.44 90 ALA A O 1
ATOM 668 N N . ARG A 1 91 ? -2.932 -8.744 -5.070 1.00 96.56 91 ARG A N 1
ATOM 669 C CA . ARG A 1 91 ? -1.983 -7.852 -5.745 1.00 96.56 91 ARG A CA 1
ATOM 670 C C . ARG A 1 91 ? -2.786 -6.885 -6.593 1.00 96.56 91 ARG A C 1
ATOM 672 O O . ARG A 1 91 ? -3.609 -7.323 -7.385 1.00 96.56 91 ARG A O 1
ATOM 679 N N . VAL A 1 92 ? -2.561 -5.591 -6.407 1.00 97.62 92 VAL A N 1
ATOM 680 C CA . VAL A 1 92 ? -3.378 -4.551 -7.034 1.00 97.62 92 VAL A CA 1
ATOM 681 C C . VAL A 1 92 ? -2.470 -3.517 -7.680 1.00 97.62 92 VAL A C 1
ATOM 683 O O . VAL A 1 92 ? -1.584 -2.964 -7.033 1.00 97.62 92 VAL A O 1
ATOM 686 N N . THR A 1 93 ? -2.700 -3.232 -8.954 1.00 97.56 93 THR A N 1
ATOM 687 C CA . THR A 1 93 ? -2.062 -2.103 -9.636 1.00 97.56 93 THR A CA 1
ATOM 688 C C . THR A 1 93 ? -2.788 -0.805 -9.294 1.00 97.56 93 THR A C 1
ATOM 690 O O . THR A 1 93 ? -4.016 -0.764 -9.186 1.00 97.56 93 THR A O 1
ATOM 693 N N . VAL A 1 94 ? -2.047 0.278 -9.088 1.00 97.81 94 VAL A N 1
ATOM 694 C CA . VAL A 1 94 ? -2.627 1.562 -8.690 1.00 97.81 94 VAL A CA 1
ATOM 695 C C . VAL A 1 94 ? -2.102 2.708 -9.533 1.00 97.81 94 VAL A C 1
ATOM 697 O O . VAL A 1 94 ? -0.932 2.725 -9.915 1.00 97.81 94 VAL A O 1
ATOM 700 N N . SER A 1 95 ? -2.975 3.682 -9.800 1.00 97.25 95 SER A N 1
ATOM 701 C CA . SER A 1 95 ? -2.565 4.927 -10.449 1.00 97.25 95 SER A CA 1
ATOM 702 C C . SER A 1 95 ? -1.567 5.699 -9.587 1.00 97.25 95 SER A C 1
ATOM 704 O O . SER A 1 95 ? -1.562 5.577 -8.361 1.00 97.25 95 SER A O 1
ATOM 706 N N . ASP A 1 96 ? -0.781 6.572 -10.217 1.00 96.12 96 ASP A N 1
ATOM 707 C CA . ASP A 1 96 ? 0.162 7.471 -9.537 1.00 96.12 96 ASP A CA 1
ATOM 708 C C . ASP A 1 96 ? -0.506 8.287 -8.413 1.00 96.12 96 ASP A C 1
ATOM 710 O O . ASP A 1 96 ? -0.014 8.349 -7.288 1.00 96.12 96 ASP A O 1
ATOM 714 N N . SER A 1 97 ? -1.703 8.821 -8.674 1.00 96.81 97 SER A N 1
ATOM 715 C CA . SER A 1 97 ? -2.495 9.559 -7.682 1.00 96.81 97 SER A CA 1
ATOM 716 C C . SER A 1 97 ? -2.860 8.720 -6.452 1.00 96.81 97 SER A C 1
ATOM 718 O O . SER A 1 97 ? -2.842 9.220 -5.326 1.00 96.81 97 SER A O 1
ATOM 720 N N . VAL A 1 98 ? -3.172 7.436 -6.643 1.00 97.94 98 VAL A N 1
ATOM 721 C CA . VAL A 1 98 ? -3.453 6.502 -5.548 1.00 97.94 98 VAL A CA 1
ATOM 722 C C . VAL A 1 98 ? -2.161 6.111 -4.839 1.00 97.94 98 VAL A C 1
ATOM 724 O O . VAL A 1 98 ? -2.151 6.083 -3.610 1.00 97.94 98 VAL A O 1
ATOM 727 N N . MET A 1 99 ? -1.069 5.883 -5.570 1.00 97.31 99 MET A N 1
ATOM 728 C CA . MET A 1 99 ? 0.232 5.566 -4.982 1.00 97.31 99 MET A CA 1
ATOM 729 C C . MET A 1 99 ? 0.722 6.703 -4.078 1.00 97.31 99 MET A C 1
ATOM 731 O O . MET A 1 99 ? 0.982 6.469 -2.901 1.00 97.31 99 MET A O 1
ATOM 735 N N . LYS A 1 100 ? 0.728 7.952 -4.565 1.00 97.44 100 LYS A N 1
ATOM 736 C CA . LYS A 1 100 ? 1.042 9.151 -3.762 1.00 97.44 100 LYS A CA 1
ATOM 737 C C . LYS A 1 100 ? 0.156 9.243 -2.531 1.00 97.44 100 LYS A C 1
ATOM 739 O O . LYS A 1 100 ? 0.608 9.530 -1.422 1.00 97.44 100 LYS A O 1
ATOM 744 N N . ARG A 1 101 ? -1.132 8.927 -2.693 1.00 97.81 101 ARG A N 1
ATOM 745 C CA . ARG A 1 101 ? -2.067 8.924 -1.571 1.00 97.81 101 ARG A CA 1
ATOM 746 C C . ARG A 1 101 ? -1.730 7.851 -0.535 1.00 97.81 101 ARG A C 1
ATOM 748 O O . ARG A 1 101 ? -1.848 8.157 0.650 1.00 97.81 101 ARG A O 1
ATOM 755 N N . LEU A 1 102 ? -1.310 6.652 -0.943 1.00 97.44 102 LEU A N 1
ATOM 756 C CA . LEU A 1 102 ? -0.911 5.533 -0.077 1.00 97.44 102 LEU A CA 1
ATOM 757 C C . LEU A 1 102 ? 0.420 5.774 0.644 1.00 97.44 102 LEU A C 1
ATOM 759 O O . LEU A 1 102 ? 0.522 5.484 1.837 1.00 97.44 102 LEU A O 1
ATOM 763 N N . THR A 1 103 ? 1.407 6.360 -0.030 1.00 96.31 103 THR A N 1
ATOM 764 C CA . THR A 1 103 ? 2.731 6.647 0.546 1.00 96.31 103 THR A CA 1
ATOM 765 C C . THR A 1 103 ? 2.732 7.917 1.393 1.00 96.31 103 THR A C 1
ATOM 767 O O . THR A 1 103 ? 3.345 7.953 2.455 1.00 96.31 103 THR A O 1
ATOM 770 N N . GLY A 1 104 ? 1.972 8.936 0.982 1.00 96.12 104 GLY A N 1
ATOM 771 C CA . GLY A 1 104 ? 2.004 10.267 1.588 1.00 96.12 104 GLY A CA 1
ATOM 772 C C . GLY A 1 104 ? 3.178 11.107 1.097 1.00 96.12 104 GLY A C 1
ATOM 773 O O . GLY A 1 104 ? 3.517 12.085 1.752 1.00 96.12 104 GLY A O 1
ATOM 774 N N . LEU A 1 105 ? 3.791 10.699 -0.015 1.00 95.06 105 LEU A N 1
ATOM 775 C CA . LEU A 1 105 ? 4.885 11.398 -0.670 1.00 95.06 105 LEU A CA 1
ATOM 776 C C . LEU A 1 105 ? 4.356 12.256 -1.824 1.00 95.06 105 LEU A C 1
ATOM 778 O O . LEU A 1 105 ? 3.389 11.884 -2.493 1.00 95.06 105 LEU A O 1
ATOM 782 N N . GLU A 1 106 ? 5.043 13.365 -2.090 1.00 91.81 106 GLU A N 1
ATOM 783 C CA . GLU A 1 106 ? 4.774 14.231 -3.246 1.00 91.81 106 GLU A CA 1
ATOM 784 C C . GLU A 1 106 ? 5.216 13.580 -4.571 1.00 91.81 106 GLU A C 1
ATOM 786 O O . GLU A 1 106 ? 4.584 13.780 -5.609 1.00 91.81 106 GLU A O 1
ATOM 791 N N . SER A 1 107 ? 6.259 12.740 -4.527 1.00 92.81 107 SER A N 1
ATOM 792 C CA . SER A 1 107 ? 6.696 11.873 -5.630 1.00 92.81 107 SER A CA 1
ATOM 793 C C . SER A 1 107 ? 6.777 10.412 -5.179 1.00 92.81 107 SER A C 1
ATOM 795 O O . SER A 1 107 ? 7.055 10.120 -4.018 1.00 92.81 107 SER A O 1
ATOM 797 N N . VAL A 1 108 ? 6.523 9.494 -6.110 1.00 93.44 108 VAL A N 1
ATOM 798 C CA . VAL A 1 108 ? 6.607 8.037 -5.915 1.00 93.44 108 VAL A CA 1
ATOM 799 C C . VAL A 1 108 ? 7.646 7.395 -6.837 1.00 93.44 108 VAL A C 1
ATOM 801 O O . VAL A 1 108 ? 7.622 6.186 -7.076 1.00 93.44 108 VAL A O 1
ATOM 804 N N . ASP A 1 109 ? 8.579 8.198 -7.346 1.00 91.56 109 ASP A N 1
ATOM 805 C CA . ASP A 1 109 ? 9.746 7.697 -8.067 1.00 91.56 109 ASP A CA 1
ATOM 806 C C . ASP A 1 109 ? 10.553 6.757 -7.159 1.00 91.56 109 ASP A C 1
ATOM 808 O O . ASP A 1 109 ? 10.767 7.038 -5.979 1.00 91.56 109 ASP A O 1
ATOM 812 N N . GLY A 1 110 ? 10.953 5.597 -7.682 1.00 90.12 110 GLY A N 1
ATOM 813 C CA . GLY A 1 110 ? 11.649 4.569 -6.903 1.00 90.12 110 GLY A CA 1
ATOM 814 C C . GLY A 1 110 ? 10.759 3.743 -5.963 1.00 90.12 110 GLY A C 1
ATOM 815 O O . GLY A 1 110 ? 11.226 2.745 -5.410 1.00 90.12 110 GLY A O 1
ATOM 816 N N . VAL A 1 111 ? 9.472 4.076 -5.800 1.00 93.50 111 VAL A N 1
ATOM 817 C CA . VAL A 1 111 ? 8.553 3.291 -4.961 1.00 93.50 111 VAL A CA 1
ATOM 818 C C . VAL A 1 111 ? 8.060 2.066 -5.730 1.00 93.50 111 VAL A C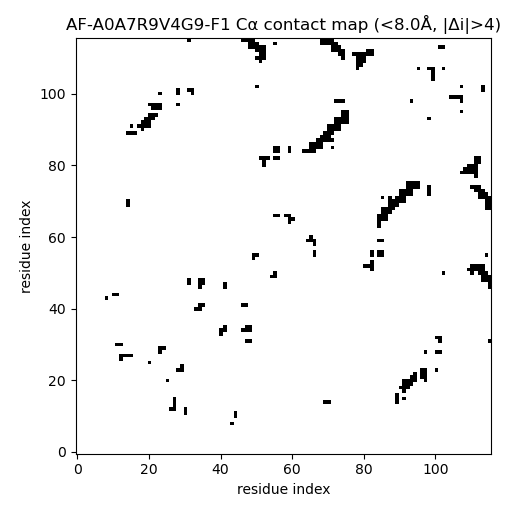 1
ATOM 820 O O . VAL A 1 111 ? 7.101 2.116 -6.496 1.00 93.50 111 VAL A O 1
ATOM 823 N N . GLY A 1 112 ? 8.697 0.925 -5.474 1.00 92.56 112 GLY A N 1
ATOM 824 C CA . GLY A 1 112 ? 8.329 -0.349 -6.096 1.00 92.56 112 GLY A CA 1
ATOM 825 C C . GLY A 1 112 ? 7.018 -0.969 -5.598 1.00 92.56 112 GLY A C 1
ATOM 826 O O . GLY A 1 112 ? 6.413 -1.778 -6.303 1.00 92.56 112 GLY A O 1
ATOM 827 N N . GLY A 1 113 ? 6.547 -0.587 -4.407 1.00 95.94 113 GLY A N 1
ATOM 828 C CA . GLY A 1 113 ? 5.258 -1.038 -3.891 1.00 95.94 113 GLY A CA 1
ATOM 829 C C . GLY A 1 113 ? 4.942 -0.592 -2.465 1.00 95.94 113 GLY A C 1
ATOM 830 O O . GLY A 1 113 ? 5.794 -0.071 -1.740 1.00 95.94 113 GLY A O 1
ATOM 831 N N . VAL A 1 114 ? 3.689 -0.826 -2.072 1.00 97.62 114 VAL A N 1
ATOM 832 C CA . VAL A 1 114 ? 3.157 -0.602 -0.720 1.00 97.62 114 VAL A CA 1
ATOM 833 C C . VAL A 1 114 ? 2.428 -1.862 -0.264 1.00 97.62 114 VAL A C 1
ATOM 835 O O . VAL A 1 114 ? 1.545 -2.341 -0.970 1.00 97.62 114 VAL A O 1
ATOM 838 N N . ALA A 1 115 ? 2.782 -2.398 0.899 1.00 97.75 115 ALA A N 1
ATOM 839 C CA . ALA A 1 115 ? 2.193 -3.609 1.459 1.00 97.75 115 ALA A CA 1
ATOM 840 C C . ALA A 1 115 ? 1.412 -3.293 2.740 1.00 97.75 115 ALA A C 1
ATOM 842 O O . ALA A 1 115 ? 1.872 -2.495 3.555 1.00 97.75 115 ALA A O 1
ATOM 843 N N . GLU A 1 116 ? 0.248 -3.924 2.903 1.00 96.81 116 GLU A N 1
ATOM 844 C CA . GLU A 1 116 ? -0.496 -4.011 4.173 1.00 96.81 116 GLU A CA 1
ATOM 845 C C . GLU A 1 116 ? -0.298 -5.374 4.831 1.00 96.81 116 GLU A C 1
ATOM 847 O O . GLU A 1 116 ? -0.579 -6.388 4.147 1.00 96.81 116 GLU A O 1
#

Nearest PDB structures (foldseek):
  7aoi-assembly1_XO  TM=7.409E-01  e=7.097E-05  Trypanosoma brucei
  4x3m-assembly1_B  TM=6.888E-01  e=4.515E-04  Thermus thermophilus HB8
  1ipa-assembly1_A  TM=7.267E-01  e=1.809E-03  Thermus thermophilus
  7oi6-assembly1_1  TM=7.144E-01  e=1.602E-02  Homo sapiens
  1x7p-assembly1_A  TM=6.911E-01  e=3.540E-02  Streptomyces viridochromogenes

Secondary structure (D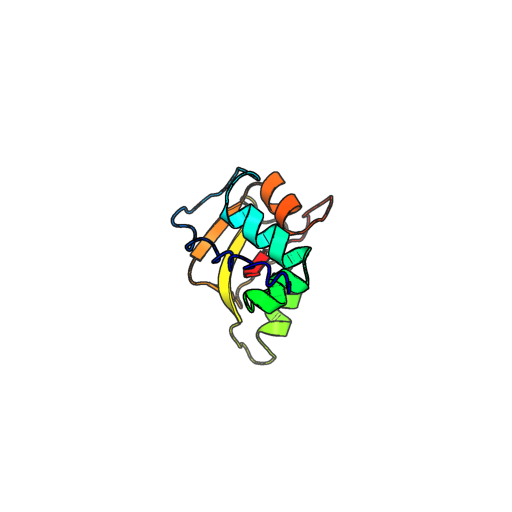SSP, 8-state):
----------PPPPPP-SSEE--TT-HHHHHHHHHHH-HHHHHHHT---EESHHHHHHHH-TTT--EEEEEEEEESS--S---TTEEEEEEEEE-HHHHHHHH--S--TT---EE-

Mean predicted aligned error: 5.64 Å

Sequence (116 aa):
ASAVQQQQQQLPPPLPSVDRISSVANAYIKHCVKLRTSPRYRAEVGRMLLVGSELMAEAAGSRGGTLCARVLFMPEVPTGPVPVSVRASARVTVSDSVMKRLTGLESVDGVGGVAE

Solvent-accessible surface area (backbone atoms only — not comparable to full-atom values): 6669 Å² total; per-residue (Å²): 136,82,83,76,72,81,73,74,78,79,72,79,71,76,81,75,92,52,63,65,49,72,55,67,82,38,68,58,53,46,50,53,36,42,32,69,75,28,70,67,54,18,66,74,71,73,52,53,68,49,70,30,29,65,61,42,41,59,72,17,38,93,84,83,37,64,28,79,30,58,33,33,40,28,49,77,66,79,54,32,58,73,49,80,37,53,50,46,80,29,65,28,32,25,35,69,73,26,45,26,55,62,72,72,40,97,68,58,79,50,41,18,30,38,34,61

Foldseek 3Di:
DDPPPPPPLPDQDDQDPDQEDEDCVDSNLVLLLCQAPPPVNCVSHVDHKDWALVVQVVVLPPPLRAAEFQEKEAEPDAQADANPRYDYPYYHYYYQVSQCSNVVDPGCRRTGIMTD

Radius of gyration: 15.2 Å; Cα contacts (8 Å, |Δi|>4): 201; chains: 1; bounding box: 41×30×48 Å

Organism: NCBI:txid1486919

pLDDT: mean 89.98, std 13.44, range [40.03, 98.0]

InterPro domains:
  IPR029064 Ribosomal protein eL30-like superfamily [G3DSA:3.30.1330.30] (20-116)
  IPR029064 Ribosomal protein eL30-like superfamily [SSF55315] (20-115)
  IPR051259 Ribosomal RNA Methyltransferase [PTHR43191] (7-112)